Protein AF-A0A6H5GK93-F1 (afdb_monomer_lite)

Sequence (93 aa):
EWWTHLWLNEGYASFVENLCVAELFPEYNIWTQFVSDVFIKALELDCLKNSHPIEVPVGHPSEIEEIFDDISYNKGASVIRMLHRYIGDDVSC

Secondary structure (DSSP, 8-state):
--GGGHHHHHHHHHHHHHHHHHHH-GGG-HHHHHIIIIIIHHHHHHTSTT---SS----SGGGHHHHSSHIIIIIHHHHHHHHHHHH-TTT--

Radius of gyration: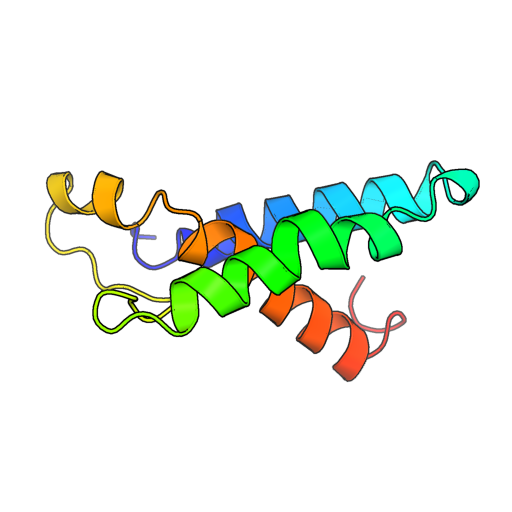 14.15 Å; chains: 1; bounding box: 38×26×37 Å

Organism: NCBI:txid355587

InterPro domains:
  IPR014782 Peptidase M1, membrane alanine aminopeptidase [PF01433] (1-90)
  IPR027268 Peptidase M4/M1, CTD superfamily [G3DSA:1.10.390.10] (1-92)
  IPR050344 Peptidase M1 family aminopeptidases [PTHR11533] (1-91)

Structure (mmCIF, N/CA/C/O backbone):
data_AF-A0A6H5GK93-F1
#
_entry.id   AF-A0A6H5GK93-F1
#
loop_
_atom_site.group_PDB
_atom_site.id
_atom_site.type_symbol
_atom_site.label_atom_id
_atom_site.label_alt_id
_atom_site.label_comp_id
_atom_site.label_asym_id
_atom_site.label_entity_id
_atom_site.label_seq_id
_atom_site.pdbx_PDB_ins_code
_atom_site.Cartn_x
_atom_site.Cartn_y
_atom_site.Cartn_z
_atom_site.occupancy
_atom_site.B_iso_or_equiv
_atom_site.auth_seq_id
_atom_site.auth_comp_id
_atom_site.auth_asym_id
_atom_site.auth_atom_id
_atom_site.pdbx_PDB_model_num
ATOM 1 N N . GLU A 1 1 ? -21.801 3.474 -3.149 1.00 55.53 1 GLU A N 1
ATOM 2 C CA . GLU A 1 1 ? -20.655 2.838 -2.470 1.00 55.53 1 GLU A CA 1
ATOM 3 C C . GLU A 1 1 ? -20.287 3.669 -1.257 1.00 55.53 1 GLU A C 1
ATOM 5 O O . GLU A 1 1 ? -20.600 4.855 -1.231 1.00 55.53 1 GLU A O 1
ATOM 10 N N . TRP A 1 2 ? -19.761 3.025 -0.224 1.00 67.56 2 TRP A N 1
ATOM 11 C CA . TRP A 1 2 ? -19.598 3.577 1.119 1.00 67.56 2 TRP A CA 1
ATOM 12 C C . TRP A 1 2 ? -18.125 3.474 1.540 1.00 67.56 2 TRP A C 1
ATOM 14 O O . TRP A 1 2 ? -17.383 2.684 0.958 1.00 67.56 2 TRP A O 1
ATOM 24 N N . TRP A 1 3 ? -17.699 4.255 2.536 1.00 75.06 3 TRP A N 1
ATOM 25 C CA . TRP A 1 3 ? -16.293 4.392 2.961 1.00 75.06 3 TRP A CA 1
ATOM 26 C C . TRP A 1 3 ? -15.601 3.082 3.363 1.00 75.06 3 TRP A C 1
ATOM 28 O O . TRP A 1 3 ? -14.381 3.016 3.400 1.00 75.06 3 TRP A O 1
ATOM 38 N N . THR A 1 4 ? -16.362 2.012 3.575 1.00 75.12 4 THR A N 1
ATOM 39 C CA . THR A 1 4 ? -15.849 0.656 3.816 1.00 75.12 4 THR A CA 1
ATOM 40 C C . THR A 1 4 ? -14.895 0.149 2.727 1.00 75.12 4 THR A C 1
ATOM 42 O O . THR A 1 4 ? -13.995 -0.627 3.029 1.00 75.12 4 THR A O 1
ATOM 45 N N . HIS A 1 5 ? -15.032 0.605 1.476 1.00 80.81 5 HIS A N 1
ATOM 46 C CA . HIS A 1 5 ? -14.129 0.218 0.381 1.00 80.81 5 HIS A CA 1
ATOM 47 C C . HIS A 1 5 ? -12.992 1.222 0.131 1.00 80.81 5 HIS A C 1
ATOM 49 O O . HIS A 1 5 ? -12.350 1.158 -0.914 1.00 80.81 5 HIS A O 1
ATOM 55 N N . LEU A 1 6 ? -12.719 2.143 1.064 1.00 82.31 6 LEU A N 1
ATOM 56 C CA . LEU A 1 6 ? -11.649 3.139 0.917 1.00 82.31 6 LEU A CA 1
ATOM 57 C C . LEU A 1 6 ? -10.295 2.487 0.611 1.00 82.31 6 LEU A C 1
ATOM 59 O O . LEU A 1 6 ? -9.602 2.927 -0.300 1.00 82.31 6 LEU A O 1
ATOM 63 N N . TRP A 1 7 ? -9.962 1.397 1.305 1.00 82.75 7 TRP A N 1
ATOM 64 C CA . TRP A 1 7 ? -8.714 0.659 1.096 1.00 82.75 7 TRP A CA 1
ATOM 65 C C . TRP A 1 7 ? -8.543 0.164 -0.346 1.00 82.75 7 TRP A C 1
ATOM 67 O O . TRP A 1 7 ? -7.419 0.052 -0.827 1.00 82.75 7 TRP A O 1
ATOM 77 N N . LEU A 1 8 ? -9.646 -0.139 -1.041 1.00 85.69 8 LEU A N 1
ATOM 78 C CA . LEU A 1 8 ? -9.594 -0.594 -2.423 1.00 85.69 8 LEU A CA 1
ATOM 79 C C . LEU A 1 8 ? -9.227 0.561 -3.347 1.00 85.69 8 LEU A C 1
ATOM 81 O O . LEU A 1 8 ? -8.503 0.343 -4.303 1.00 85.69 8 LEU A O 1
ATOM 85 N N . ASN A 1 9 ? -9.675 1.781 -3.058 1.00 86.75 9 ASN A N 1
ATOM 86 C CA . ASN A 1 9 ? -9.276 2.953 -3.831 1.00 86.75 9 ASN A CA 1
ATOM 87 C C . ASN A 1 9 ? -7.830 3.345 -3.513 1.00 86.75 9 ASN A C 1
ATOM 89 O O . ASN A 1 9 ? -6.996 3.415 -4.412 1.00 86.75 9 ASN A O 1
ATOM 93 N N . GLU A 1 10 ? -7.526 3.550 -2.233 1.00 89.00 10 GLU A N 1
ATOM 94 C CA . GLU A 1 10 ? -6.239 4.086 -1.786 1.00 89.00 10 GLU A CA 1
ATOM 95 C C . GLU A 1 10 ? -5.116 3.050 -1.904 1.00 89.00 10 GLU A C 1
ATOM 97 O O . GLU A 1 10 ? -4.075 3.320 -2.495 1.00 89.00 10 GLU A O 1
ATOM 102 N N . GLY A 1 11 ? -5.346 1.818 -1.447 1.00 90.44 11 GLY A N 1
ATOM 103 C CA . GLY A 1 11 ? -4.382 0.727 -1.581 1.00 90.44 11 GLY A CA 1
ATOM 104 C C . GLY A 1 11 ? -4.116 0.352 -3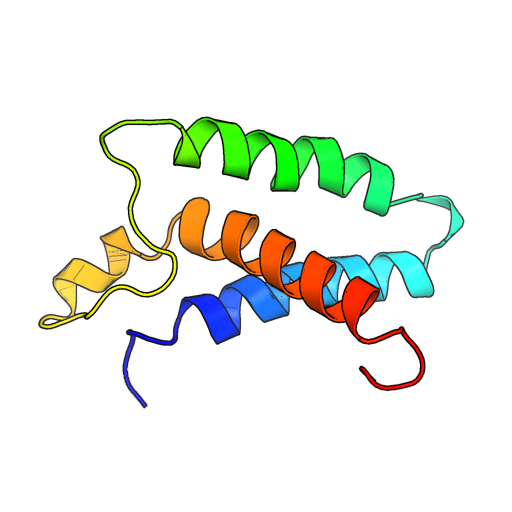.041 1.00 90.44 11 GLY A C 1
ATOM 105 O O . GLY A 1 11 ? -2.978 0.035 -3.392 1.00 90.44 11 GLY A O 1
ATOM 106 N N . TYR A 1 12 ? -5.127 0.418 -3.917 1.00 91.75 12 TYR A N 1
ATOM 107 C CA . TYR A 1 12 ? -4.919 0.202 -5.352 1.00 91.75 12 TYR A CA 1
ATOM 108 C C . TYR A 1 12 ? -4.154 1.358 -5.990 1.00 91.75 12 TYR A C 1
ATOM 110 O O . TYR A 1 12 ? -3.217 1.102 -6.742 1.00 91.75 12 TYR A O 1
ATOM 118 N N . ALA A 1 13 ? -4.484 2.610 -5.662 1.00 92.75 13 ALA A N 1
ATOM 119 C CA . ALA A 1 13 ? -3.737 3.771 -6.137 1.00 92.75 13 ALA A CA 1
ATOM 120 C C . ALA A 1 13 ? -2.256 3.693 -5.724 1.00 92.75 13 ALA A C 1
ATOM 122 O O . ALA A 1 13 ? -1.381 3.806 -6.583 1.00 92.75 13 ALA A O 1
ATOM 123 N N . SER A 1 14 ? -1.975 3.380 -4.453 1.00 93.25 14 SER A N 1
ATOM 124 C CA . SER A 1 14 ? -0.613 3.177 -3.939 1.00 93.25 14 SER A CA 1
ATOM 125 C C . SER A 1 14 ? 0.115 1.989 -4.577 1.00 93.25 14 SER A C 1
ATOM 127 O O . SER A 1 14 ? 1.338 1.992 -4.706 1.00 93.25 14 SER A O 1
ATOM 129 N N . PHE A 1 15 ? -0.596 0.949 -5.013 1.00 95.00 15 PHE A N 1
ATOM 130 C CA . PHE A 1 15 ? 0.020 -0.120 -5.799 1.00 95.00 15 PHE A CA 1
ATOM 131 C C . PHE A 1 15 ? 0.342 0.340 -7.231 1.00 95.00 15 PHE A C 1
ATOM 133 O O . PHE A 1 15 ? 1.469 0.163 -7.698 1.00 95.00 15 PHE A O 1
ATOM 140 N N . VAL A 1 16 ? -0.630 0.944 -7.919 1.00 94.94 16 VAL A N 1
ATOM 141 C CA . VAL A 1 16 ? -0.511 1.339 -9.328 1.00 94.94 16 VAL A CA 1
ATOM 142 C C . VAL A 1 16 ? 0.524 2.441 -9.524 1.00 94.94 16 VAL A C 1
ATOM 144 O O . VAL A 1 16 ? 1.244 2.402 -10.516 1.00 94.94 16 VAL A O 1
ATOM 147 N N . GLU A 1 17 ? 0.670 3.390 -8.596 1.00 94.69 17 GLU A N 1
ATOM 148 C CA . GLU A 1 17 ? 1.728 4.406 -8.696 1.00 94.69 17 GLU A CA 1
ATOM 149 C C . GLU A 1 17 ? 3.125 3.759 -8.746 1.00 94.69 17 GLU A C 1
ATOM 151 O O . GLU A 1 17 ? 3.945 4.117 -9.592 1.00 94.69 17 GLU A O 1
ATOM 156 N N . ASN A 1 18 ? 3.369 2.740 -7.913 1.00 95.81 18 ASN A N 1
ATOM 157 C CA . ASN A 1 18 ? 4.639 2.021 -7.859 1.00 95.81 18 ASN A CA 1
ATOM 158 C C . ASN A 1 18 ? 4.830 1.135 -9.094 1.00 95.81 18 ASN A C 1
ATOM 160 O O . ASN A 1 18 ? 5.935 1.066 -9.630 1.00 95.81 18 ASN A O 1
ATOM 164 N N . LEU A 1 19 ? 3.757 0.501 -9.579 1.00 95.38 19 LEU A N 1
ATOM 165 C CA . LEU A 1 19 ? 3.777 -0.264 -10.826 1.00 95.38 19 LEU A CA 1
ATOM 166 C C . LEU A 1 19 ? 4.126 0.633 -12.022 1.00 95.38 19 LEU A C 1
ATOM 168 O O . LEU A 1 19 ? 5.040 0.318 -12.777 1.00 95.38 19 LEU A O 1
ATOM 172 N N . CYS A 1 20 ? 3.472 1.788 -12.153 1.00 95.50 20 CYS A N 1
ATOM 173 C CA . CYS A 1 20 ? 3.759 2.761 -13.204 1.00 95.50 20 CYS A CA 1
ATOM 174 C C . CYS A 1 20 ? 5.215 3.236 -13.161 1.00 95.50 20 CYS A C 1
ATOM 176 O O . CYS A 1 20 ? 5.860 3.318 -14.203 1.00 95.50 20 CYS A O 1
ATOM 178 N N . VAL A 1 21 ? 5.758 3.532 -11.975 1.00 96.38 21 VAL A N 1
ATOM 179 C CA . VAL A 1 21 ? 7.171 3.920 -11.837 1.00 96.38 21 VAL A CA 1
ATOM 180 C C . VAL A 1 21 ? 8.102 2.769 -12.218 1.00 96.38 21 VAL A C 1
ATOM 182 O O . VAL A 1 21 ? 9.102 3.012 -12.888 1.00 96.38 21 VAL A O 1
ATOM 185 N N . ALA A 1 22 ? 7.778 1.528 -11.844 1.00 95.12 22 ALA A N 1
ATOM 186 C CA . ALA A 1 22 ? 8.577 0.360 -12.204 1.00 95.12 22 ALA A CA 1
ATOM 187 C C . ALA A 1 22 ? 8.655 0.147 -13.726 1.00 95.12 22 ALA A C 1
ATOM 189 O O . ALA A 1 22 ? 9.717 -0.212 -14.230 1.00 95.12 22 ALA A O 1
ATOM 190 N N . GLU A 1 23 ? 7.554 0.397 -14.441 1.00 94.38 23 GLU A N 1
ATOM 191 C CA . GLU A 1 23 ? 7.477 0.272 -15.902 1.00 94.38 23 GLU A CA 1
ATOM 192 C C . GLU A 1 23 ? 8.133 1.453 -16.633 1.00 94.38 23 GLU A C 1
ATOM 194 O O . GLU A 1 23 ? 8.844 1.268 -17.621 1.00 94.38 23 GLU A O 1
ATOM 199 N N . LEU A 1 24 ? 7.909 2.682 -16.157 1.00 97.25 24 LEU A N 1
ATOM 200 C CA . LEU A 1 24 ? 8.403 3.897 -16.814 1.00 97.25 24 LEU A CA 1
ATOM 201 C C . LEU A 1 24 ? 9.878 4.189 -16.513 1.00 97.25 24 LEU A C 1
ATOM 203 O O . LEU A 1 24 ? 10.557 4.770 -17.359 1.00 97.25 24 LEU A O 1
ATOM 207 N N . PHE A 1 25 ? 10.365 3.795 -15.332 1.00 96.62 25 PHE A N 1
ATOM 208 C CA . PHE A 1 25 ? 11.733 4.043 -14.862 1.00 96.62 25 PHE A CA 1
ATOM 209 C C . PHE A 1 25 ? 12.351 2.782 -14.220 1.00 96.62 25 PHE A C 1
ATOM 211 O O . PHE A 1 25 ? 12.616 2.762 -13.009 1.00 96.62 25 PHE A O 1
ATOM 218 N N . PRO A 1 26 ? 12.604 1.708 -14.998 1.00 94.56 26 PRO A N 1
ATOM 219 C CA . PRO A 1 26 ? 13.118 0.441 -14.466 1.00 94.56 26 PRO A CA 1
ATOM 220 C C . PRO A 1 26 ? 14.438 0.577 -13.692 1.00 94.56 26 PRO A C 1
ATOM 222 O O . PRO A 1 26 ? 14.714 -0.192 -12.769 1.00 94.56 26 PRO A O 1
ATOM 225 N N . GLU A 1 27 ? 15.257 1.574 -14.033 1.00 96.19 27 GLU A N 1
ATOM 226 C CA . GLU A 1 27 ? 16.533 1.873 -13.387 1.00 96.19 27 GLU A CA 1
ATOM 227 C C . GLU A 1 27 ? 16.404 2.288 -11.914 1.00 96.19 27 GLU A C 1
ATOM 229 O O . GLU A 1 27 ? 17.375 2.169 -11.165 1.00 96.19 27 GLU A O 1
ATOM 234 N N . TYR A 1 28 ? 15.226 2.747 -11.475 1.00 95.19 28 TYR A N 1
ATOM 235 C CA . TYR A 1 28 ? 15.000 3.139 -10.080 1.00 95.19 28 TYR A CA 1
ATOM 236 C C . TYR A 1 28 ? 14.857 1.935 -9.156 1.00 95.19 28 TYR A C 1
ATOM 238 O O . TYR A 1 28 ? 15.055 2.072 -7.951 1.00 95.19 28 TYR A O 1
ATOM 246 N N . ASN A 1 29 ? 14.538 0.755 -9.703 1.00 93.25 29 ASN A N 1
ATOM 247 C CA . ASN A 1 29 ? 14.312 -0.459 -8.923 1.00 93.25 29 ASN A CA 1
ATOM 248 C C . ASN A 1 29 ? 13.348 -0.204 -7.741 1.00 93.25 29 ASN A C 1
ATOM 250 O O . ASN A 1 29 ? 13.604 -0.593 -6.596 1.00 93.25 29 ASN A O 1
ATOM 254 N N . ILE A 1 30 ? 12.234 0.481 -8.036 1.00 96.75 30 ILE A N 1
ATOM 255 C CA . ILE A 1 30 ? 11.286 1.011 -7.043 1.00 96.75 30 ILE A CA 1
ATOM 256 C C . ILE A 1 30 ? 10.731 -0.075 -6.117 1.00 96.75 30 ILE A C 1
ATOM 258 O O . ILE A 1 30 ? 10.458 0.180 -4.951 1.00 96.75 30 ILE A O 1
ATOM 262 N N . TRP A 1 31 ? 10.658 -1.328 -6.576 1.00 95.81 31 TRP A N 1
ATOM 263 C CA . TRP A 1 31 ? 10.229 -2.452 -5.744 1.00 95.81 31 TRP A CA 1
ATOM 264 C C . TRP A 1 31 ? 11.161 -2.743 -4.566 1.00 95.81 31 TRP A C 1
ATOM 266 O O . TRP A 1 31 ? 10.707 -3.289 -3.564 1.00 95.81 31 TRP A O 1
ATOM 276 N N . THR A 1 32 ? 12.441 -2.375 -4.652 1.00 96.00 32 THR A N 1
ATOM 277 C CA . THR A 1 32 ? 13.357 -2.459 -3.505 1.00 96.00 32 THR A CA 1
ATOM 278 C C . THR A 1 32 ? 12.998 -1.410 -2.456 1.00 96.00 32 THR A C 1
ATOM 280 O O . THR A 1 32 ? 12.957 -1.728 -1.270 1.00 96.00 32 THR A O 1
ATOM 283 N N . GLN A 1 33 ? 12.662 -0.195 -2.890 1.00 95.19 33 GLN A N 1
ATOM 284 C CA . GLN A 1 33 ? 12.191 0.871 -2.008 1.00 95.19 33 GLN A CA 1
ATOM 285 C C . GLN A 1 33 ? 10.801 0.566 -1.427 1.00 95.19 33 GLN A C 1
ATOM 287 O O . GLN A 1 33 ? 10.559 0.782 -0.246 1.00 95.19 33 GLN A O 1
ATOM 292 N N . PHE A 1 34 ? 9.908 -0.040 -2.212 1.00 96.75 34 PHE A N 1
ATOM 293 C CA . PHE A 1 34 ? 8.598 -0.492 -1.741 1.00 96.75 34 PHE A CA 1
ATOM 294 C C . PHE A 1 34 ? 8.716 -1.421 -0.523 1.00 96.75 34 PHE A C 1
ATOM 296 O O . PHE A 1 34 ? 7.896 -1.364 0.394 1.00 96.75 34 PHE A O 1
ATOM 303 N N . VAL A 1 35 ? 9.742 -2.282 -0.484 1.00 96.75 35 VAL A N 1
ATOM 304 C CA . VAL A 1 35 ? 9.959 -3.176 0.660 1.00 96.75 35 VAL A CA 1
ATOM 305 C C . VAL A 1 35 ? 10.226 -2.385 1.941 1.00 96.75 35 VAL A C 1
ATOM 307 O O . VAL A 1 35 ? 9.628 -2.705 2.966 1.00 96.75 35 VAL A O 1
ATOM 310 N N . SER A 1 36 ? 11.090 -1.368 1.903 1.00 94.19 36 SER A N 1
ATOM 311 C CA . SER A 1 36 ? 11.403 -0.565 3.089 1.00 94.19 36 SER A CA 1
ATOM 312 C C . SER A 1 36 ? 10.267 0.372 3.477 1.00 94.19 36 SER A C 1
ATOM 314 O O . SER A 1 36 ? 9.883 0.414 4.643 1.00 94.19 36 SER A O 1
ATOM 316 N N . ASP A 1 37 ? 9.716 1.089 2.503 1.00 93.81 37 ASP A N 1
ATOM 317 C CA . ASP A 1 37 ? 8.895 2.270 2.772 1.00 93.81 37 ASP A CA 1
ATOM 318 C C . ASP A 1 37 ? 7.419 1.909 2.972 1.00 93.81 37 ASP A C 1
ATOM 320 O O . ASP A 1 37 ? 6.712 2.575 3.727 1.00 93.81 37 ASP A O 1
ATOM 324 N N . VAL A 1 38 ? 6.966 0.824 2.333 1.00 96.00 38 VAL A N 1
ATOM 325 C CA . VAL A 1 38 ? 5.565 0.387 2.345 1.00 96.00 38 VAL A CA 1
ATOM 326 C C . VAL A 1 38 ? 5.420 -0.919 3.120 1.00 96.00 38 VAL A C 1
ATOM 328 O O . VAL A 1 38 ? 4.706 -0.982 4.119 1.00 96.00 38 VAL A O 1
ATOM 331 N N . PHE A 1 39 ? 6.117 -1.977 2.698 1.00 96.94 39 PHE A N 1
ATOM 332 C CA . PHE A 1 39 ? 5.878 -3.322 3.230 1.00 96.94 39 PHE A CA 1
ATOM 333 C C . PHE A 1 39 ? 6.318 -3.485 4.690 1.00 96.94 39 PHE A C 1
ATOM 335 O O . PHE A 1 39 ? 5.538 -3.967 5.511 1.00 96.94 39 PHE A O 1
ATOM 342 N N . ILE A 1 40 ? 7.546 -3.083 5.039 1.00 97.31 40 ILE A N 1
ATOM 343 C CA . ILE A 1 40 ? 8.036 -3.180 6.423 1.00 97.31 40 ILE A CA 1
ATOM 344 C C . ILE A 1 40 ? 7.190 -2.304 7.349 1.00 97.31 40 ILE A C 1
ATOM 346 O O . ILE A 1 40 ? 6.736 -2.789 8.382 1.00 97.31 40 ILE A O 1
ATOM 350 N N . LYS A 1 41 ? 6.890 -1.065 6.942 1.00 95.44 41 LYS A N 1
ATOM 351 C CA . LYS A 1 41 ? 6.031 -0.152 7.705 1.00 95.44 41 LYS A CA 1
ATOM 352 C C . LYS A 1 41 ? 4.639 -0.743 7.961 1.00 95.44 41 LYS A C 1
ATOM 354 O O . LYS A 1 41 ? 4.135 -0.671 9.080 1.00 95.44 41 LYS A O 1
ATOM 359 N N . ALA A 1 42 ? 4.037 -1.381 6.954 1.00 96.06 42 ALA A N 1
ATOM 360 C CA . ALA A 1 42 ? 2.765 -2.081 7.114 1.00 96.06 42 ALA A CA 1
ATOM 361 C C . ALA A 1 42 ? 2.860 -3.206 8.156 1.00 96.06 42 ALA A C 1
ATOM 363 O O . ALA A 1 42 ? 1.990 -3.308 9.013 1.00 96.06 42 ALA A O 1
ATOM 364 N N . LEU A 1 43 ? 3.917 -4.027 8.120 1.00 97.38 43 LEU A N 1
ATOM 365 C CA . LEU A 1 43 ? 4.121 -5.102 9.099 1.00 97.38 43 LEU A CA 1
ATOM 366 C C . LEU A 1 43 ? 4.348 -4.572 10.521 1.00 97.38 43 LEU A C 1
ATOM 368 O O . LEU A 1 43 ? 3.835 -5.152 11.478 1.00 97.38 43 LEU A O 1
ATOM 372 N N . GLU A 1 44 ? 5.108 -3.486 10.665 1.00 97.12 44 GLU A N 1
ATOM 373 C CA . GLU A 1 44 ? 5.371 -2.849 11.958 1.00 97.12 44 GLU A CA 1
ATOM 374 C C . GLU A 1 44 ? 4.088 -2.330 12.603 1.00 97.12 44 GLU A C 1
ATOM 376 O O . GLU A 1 44 ? 3.877 -2.544 13.795 1.00 97.12 44 GLU A O 1
ATOM 381 N N . LEU A 1 45 ? 3.208 -1.698 11.828 1.00 94.88 45 LEU A N 1
ATOM 382 C CA . LEU A 1 45 ? 1.923 -1.220 12.334 1.00 94.88 45 LEU A CA 1
ATOM 383 C C . LEU A 1 45 ? 0.956 -2.376 12.589 1.00 94.88 45 LEU A C 1
ATOM 385 O O . LEU A 1 45 ? 0.293 -2.407 13.624 1.00 94.88 45 LEU A O 1
ATOM 389 N N . ASP A 1 46 ? 0.923 -3.366 11.696 1.00 96.31 46 ASP A N 1
ATOM 390 C CA . ASP A 1 46 ? -0.015 -4.482 11.795 1.00 96.31 46 ASP A CA 1
ATOM 391 C C . ASP A 1 46 ? 0.300 -5.437 12.954 1.00 96.31 46 ASP A C 1
ATOM 393 O O . ASP A 1 46 ? -0.580 -6.147 13.438 1.00 96.31 46 ASP A O 1
ATOM 397 N N . CYS A 1 47 ? 1.545 -5.448 13.442 1.00 96.62 47 CYS A N 1
ATOM 398 C CA . CYS A 1 47 ? 1.916 -6.232 14.619 1.00 96.62 47 CYS A CA 1
ATOM 399 C C . CYS A 1 47 ? 1.445 -5.611 15.948 1.00 96.62 47 CYS A C 1
ATOM 401 O O . CYS A 1 47 ? 1.506 -6.270 16.994 1.00 96.62 47 CYS A O 1
ATOM 403 N N . LEU A 1 48 ? 0.977 -4.357 15.937 1.00 95.88 48 LEU A N 1
ATOM 404 C CA . LEU A 1 48 ? 0.520 -3.667 17.137 1.00 95.88 48 LEU A CA 1
ATOM 405 C C . LEU A 1 48 ? -0.882 -4.128 17.547 1.00 95.88 48 LEU A C 1
ATOM 407 O O . LEU A 1 48 ? -1.760 -4.389 16.729 1.00 95.88 48 LEU A O 1
ATOM 411 N N . LYS A 1 49 ? -1.133 -4.160 18.861 1.00 93.62 49 LYS A N 1
ATOM 412 C CA . LYS A 1 49 ? -2.442 -4.563 19.411 1.00 93.62 49 LYS A CA 1
ATOM 413 C C . LYS A 1 49 ? -3.588 -3.622 19.031 1.00 93.62 49 LYS A C 1
ATOM 415 O O . LYS A 1 49 ? -4.740 -4.023 19.137 1.00 93.62 49 LYS A O 1
ATOM 420 N N . ASN A 1 50 ? -3.272 -2.382 18.675 1.00 90.12 50 ASN A N 1
ATOM 421 C CA . ASN A 1 50 ? -4.221 -1.358 18.251 1.00 90.12 50 ASN A CA 1
ATOM 422 C C . ASN A 1 50 ? -4.302 -1.215 16.719 1.00 90.12 50 ASN A C 1
ATOM 424 O O . ASN A 1 50 ? -4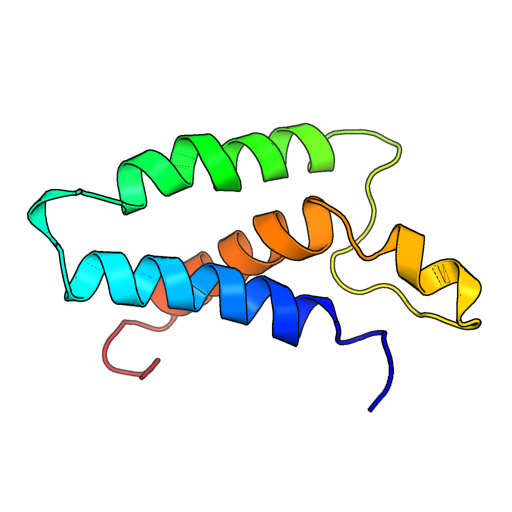.824 -0.207 16.257 1.00 90.12 50 ASN A O 1
ATOM 428 N N . SER A 1 51 ? -3.785 -2.182 15.950 1.00 93.44 51 SER A N 1
ATOM 429 C CA . SER A 1 51 ? -4.055 -2.284 14.508 1.00 93.44 51 SER A CA 1
ATOM 430 C C . SER A 1 51 ? -5.534 -2.617 14.243 1.00 93.44 51 SER A C 1
ATOM 432 O O . SER A 1 51 ? -6.290 -2.957 15.160 1.00 93.44 51 SER A O 1
ATOM 434 N N . HIS A 1 52 ? -5.939 -2.568 12.975 1.00 92.25 52 HIS A N 1
ATOM 435 C CA . HIS A 1 52 ? -7.268 -2.944 12.512 1.00 92.25 52 HIS A CA 1
ATOM 436 C C . HIS A 1 52 ? -7.227 -3.781 11.213 1.00 92.25 52 HIS A C 1
ATOM 438 O O . HIS A 1 52 ? -6.221 -3.819 10.497 1.00 92.25 52 HIS A O 1
ATOM 444 N N . PRO A 1 53 ? -8.317 -4.502 10.883 1.00 91.81 53 PRO A N 1
ATOM 445 C CA . PRO A 1 53 ? -8.473 -5.136 9.574 1.00 91.81 53 PRO A CA 1
ATOM 446 C C . PRO A 1 53 ? -8.479 -4.098 8.445 1.00 91.81 53 PRO A C 1
ATOM 448 O O . PRO A 1 53 ? -8.955 -2.988 8.639 1.00 91.81 53 PRO A O 1
ATOM 451 N N . ILE A 1 54 ? -8.021 -4.476 7.248 1.00 89.44 54 ILE A N 1
ATOM 452 C CA . ILE A 1 54 ? -7.995 -3.583 6.071 1.00 89.44 54 ILE A CA 1
ATOM 453 C C . ILE A 1 54 ? -9.402 -3.060 5.723 1.00 89.44 54 ILE A C 1
ATOM 455 O O . ILE A 1 54 ? -9.565 -1.904 5.350 1.00 89.44 54 ILE A O 1
ATOM 459 N N . GLU A 1 55 ? -10.425 -3.906 5.853 1.00 88.50 55 GLU A N 1
ATOM 460 C CA . GLU A 1 55 ? -11.817 -3.502 5.673 1.00 88.50 55 GLU A CA 1
ATOM 461 C C . GLU A 1 55 ? -12.445 -3.168 7.029 1.00 88.50 55 GLU A C 1
ATOM 463 O O . GLU A 1 55 ? -12.566 -4.033 7.900 1.00 88.50 55 GLU A O 1
ATOM 468 N N . VAL A 1 56 ? -12.865 -1.913 7.189 1.00 86.25 56 VAL A N 1
ATOM 469 C CA . VAL A 1 56 ? -13.506 -1.411 8.408 1.00 86.25 56 VAL A CA 1
ATOM 470 C C . VAL A 1 56 ? -14.926 -0.933 8.074 1.00 86.25 56 VAL A C 1
ATOM 472 O O . VAL A 1 56 ? -15.110 -0.085 7.193 1.00 86.25 56 VAL A O 1
ATOM 475 N N . PRO A 1 57 ? -15.967 -1.460 8.744 1.00 84.75 57 PRO A N 1
ATOM 476 C CA . PRO A 1 57 ? -17.319 -0.933 8.613 1.00 84.75 57 PRO A CA 1
ATOM 477 C C . PRO A 1 57 ? -17.382 0.487 9.180 1.00 84.75 57 PRO A C 1
ATOM 479 O O . PRO A 1 57 ? -17.153 0.684 10.368 1.00 84.75 57 PRO A O 1
ATOM 482 N N . VAL A 1 58 ? -17.725 1.463 8.342 1.00 81.94 58 VAL A N 1
ATOM 483 C CA . VAL A 1 58 ? -17.928 2.852 8.773 1.00 81.94 58 VAL A CA 1
ATOM 484 C C . VAL A 1 58 ? -19.418 3.036 9.043 1.00 81.94 58 VAL A C 1
ATOM 486 O O . VAL A 1 58 ? -20.241 2.757 8.181 1.00 81.94 58 VAL A O 1
ATOM 489 N N . GLY A 1 59 ? -19.811 3.454 10.236 1.00 81.25 59 GLY A N 1
ATOM 490 C CA . GLY A 1 59 ? -21.196 3.794 10.566 1.00 81.25 59 GLY A CA 1
ATOM 491 C C . GLY A 1 59 ? -21.454 5.295 10.478 1.00 81.25 59 GLY A C 1
ATOM 492 O O . GLY A 1 59 ? -22.557 5.717 10.123 1.00 81.25 59 GLY A O 1
ATOM 493 N N . HIS A 1 60 ? -20.432 6.103 10.770 1.00 81.06 60 HIS A N 1
ATOM 494 C CA . HIS A 1 60 ? -20.540 7.555 10.845 1.00 81.06 60 HIS A CA 1
ATOM 495 C C . HIS A 1 60 ? -19.342 8.254 10.174 1.00 81.06 60 HIS A C 1
ATOM 497 O O . HIS A 1 60 ? -18.214 7.791 10.313 1.00 81.06 60 HIS A O 1
ATOM 503 N N . PRO A 1 61 ? -19.525 9.407 9.496 1.00 78.25 61 PRO A N 1
ATOM 504 C CA . PRO A 1 61 ? -18.435 10.099 8.798 1.00 78.25 61 PRO A CA 1
ATOM 505 C C . PRO A 1 61 ? -17.228 10.498 9.660 1.00 78.25 61 PRO A C 1
ATOM 507 O O . PRO A 1 61 ? -16.149 10.716 9.130 1.00 78.25 61 PRO A O 1
ATOM 510 N N .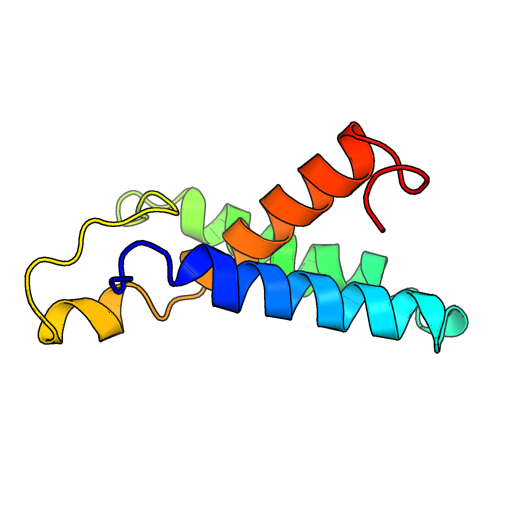 SER A 1 62 ? -17.385 10.602 10.979 1.00 80.62 62 SER A N 1
ATOM 511 C CA . SER A 1 62 ? -16.270 10.898 11.890 1.00 80.62 62 SER A CA 1
ATOM 512 C C . SER A 1 62 ? -15.259 9.755 12.011 1.00 80.62 62 SER A C 1
ATOM 514 O O . SER A 1 62 ? -14.130 10.000 12.404 1.00 80.62 62 SER A O 1
ATOM 516 N N . GLU A 1 63 ? -15.652 8.525 11.678 1.00 77.94 63 GLU A N 1
ATOM 517 C CA . GLU A 1 63 ? -14.786 7.335 11.719 1.00 77.94 63 GLU A CA 1
ATOM 518 C C . GLU A 1 63 ? -13.906 7.233 10.461 1.00 77.94 63 GLU A C 1
ATOM 520 O O . GLU A 1 63 ? -13.027 6.384 10.372 1.00 77.94 63 GLU A O 1
ATOM 525 N N . ILE A 1 64 ? -14.130 8.108 9.475 1.00 78.81 64 ILE A N 1
ATOM 526 C CA . ILE A 1 64 ? -13.367 8.134 8.226 1.00 78.81 64 ILE A CA 1
ATOM 527 C C . ILE A 1 64 ? -11.894 8.468 8.498 1.00 78.81 64 ILE A C 1
ATOM 529 O O . ILE A 1 64 ? -11.014 7.852 7.910 1.00 78.81 64 ILE A O 1
ATOM 533 N N . GLU A 1 65 ? -11.606 9.405 9.406 1.00 77.94 65 GLU A N 1
ATOM 534 C CA . GLU A 1 65 ? -10.222 9.778 9.739 1.00 77.94 65 GLU A CA 1
ATOM 535 C C . GLU A 1 65 ? -9.426 8.607 10.334 1.00 77.94 65 GLU A C 1
ATOM 537 O O . GLU A 1 65 ? -8.215 8.540 10.146 1.00 77.94 65 GLU A O 1
ATOM 542 N N . GLU A 1 66 ? -10.096 7.657 10.993 1.00 76.12 66 GLU A N 1
ATOM 543 C CA . GLU A 1 66 ? -9.450 6.484 11.592 1.00 76.12 66 GLU A CA 1
ATOM 544 C C . GLU A 1 66 ? -9.001 5.455 10.546 1.00 76.12 66 GLU A C 1
ATOM 546 O O . GLU A 1 66 ? -8.094 4.677 10.817 1.00 76.12 66 GLU A O 1
ATOM 551 N N . ILE A 1 67 ? -9.607 5.466 9.353 1.00 81.81 67 ILE A N 1
ATOM 552 C CA . ILE A 1 67 ? -9.263 4.566 8.240 1.00 81.81 67 ILE A CA 1
ATOM 553 C C . ILE A 1 67 ? -8.397 5.248 7.169 1.00 81.81 67 ILE A C 1
ATOM 555 O O . ILE A 1 67 ? -7.946 4.599 6.229 1.00 81.81 67 ILE A O 1
ATOM 559 N N . PHE A 1 68 ? -8.143 6.555 7.289 1.00 82.44 68 PHE A N 1
ATOM 560 C CA . PHE A 1 68 ? -7.152 7.273 6.478 1.00 82.44 68 PHE A CA 1
ATOM 561 C C . PHE A 1 68 ? -5.758 7.109 7.085 1.00 82.44 68 PHE A C 1
ATOM 563 O O . PHE A 1 68 ? -5.139 8.058 7.569 1.00 82.44 68 PHE A O 1
ATOM 570 N N . ASP A 1 69 ? -5.278 5.872 7.089 1.00 86.75 69 ASP A N 1
ATOM 571 C CA . ASP A 1 69 ? -4.112 5.487 7.864 1.00 86.75 69 ASP A CA 1
ATOM 572 C C . ASP A 1 69 ? -3.132 4.606 7.079 1.00 86.75 69 ASP A C 1
ATOM 574 O O . ASP A 1 69 ? -3.419 4.053 6.018 1.00 86.75 69 ASP A O 1
ATOM 578 N N . ASP A 1 70 ? -1.932 4.444 7.625 1.00 90.38 70 ASP A N 1
ATOM 579 C CA . ASP A 1 70 ? -0.883 3.662 6.981 1.00 90.38 70 ASP A CA 1
ATOM 580 C C . ASP A 1 70 ? -1.245 2.171 6.807 1.00 90.38 70 ASP A C 1
ATOM 582 O O . ASP A 1 70 ? -0.658 1.521 5.939 1.00 90.38 70 ASP A O 1
ATOM 586 N N . ILE A 1 71 ? -2.192 1.605 7.570 1.00 91.38 71 ILE A N 1
ATOM 587 C CA . ILE A 1 71 ? -2.683 0.241 7.33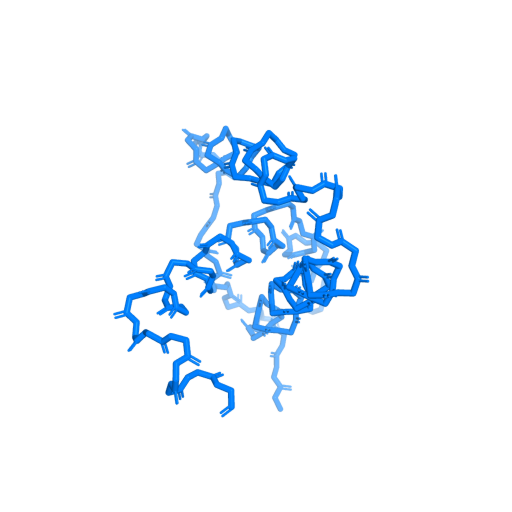1 1.00 91.38 71 ILE A CA 1
ATOM 588 C C . ILE A 1 71 ? -3.479 0.194 6.026 1.00 91.38 71 ILE A C 1
ATOM 590 O O . ILE A 1 71 ? -3.176 -0.622 5.152 1.00 91.38 71 ILE A O 1
ATOM 594 N N . SER A 1 72 ? -4.456 1.081 5.850 1.00 90.12 72 SER A N 1
ATOM 595 C CA . SER A 1 72 ? -5.342 1.081 4.679 1.00 90.12 72 SER A CA 1
ATOM 596 C C . SER A 1 72 ? -4.579 1.298 3.368 1.00 90.12 72 SER A C 1
ATOM 598 O O . SER A 1 72 ? -4.869 0.640 2.367 1.00 90.12 72 SER A O 1
ATOM 600 N N . TYR A 1 73 ? -3.538 2.134 3.400 1.00 92.06 73 TYR A N 1
ATOM 601 C CA . TYR A 1 73 ? -2.656 2.387 2.260 1.00 92.06 73 TYR A CA 1
ATOM 602 C C . TYR A 1 73 ? -1.606 1.281 2.091 1.00 92.06 73 TYR A C 1
ATOM 604 O O . TYR A 1 73 ? -1.605 0.554 1.094 1.00 92.06 73 TYR A O 1
ATOM 612 N N . ASN A 1 74 ? -0.714 1.102 3.072 1.00 96.00 74 ASN A N 1
ATOM 613 C CA . ASN A 1 74 ? 0.489 0.289 2.881 1.00 96.00 74 ASN A CA 1
ATOM 614 C C . ASN A 1 74 ? 0.192 -1.212 2.927 1.00 96.00 74 ASN A C 1
ATOM 616 O O . ASN A 1 74 ? 0.724 -1.983 2.117 1.00 96.00 74 ASN A O 1
ATOM 620 N N . LYS A 1 75 ? -0.677 -1.653 3.848 1.00 96.00 75 LYS A N 1
ATOM 621 C CA . LYS A 1 75 ? -1.103 -3.059 3.913 1.00 96.00 75 LYS A CA 1
ATOM 622 C C . LYS A 1 75 ? -2.007 -3.389 2.726 1.00 96.00 75 LYS A C 1
ATOM 624 O O . LYS A 1 75 ? -1.820 -4.440 2.114 1.00 96.00 75 LYS A O 1
ATOM 629 N N . GLY A 1 76 ? -2.910 -2.474 2.356 1.00 94.75 76 GLY A N 1
ATOM 630 C CA . GLY A 1 76 ? -3.744 -2.580 1.154 1.00 94.75 76 GLY A CA 1
ATOM 631 C C . GLY A 1 76 ? -2.911 -2.798 -0.113 1.00 94.75 76 GLY A C 1
ATOM 632 O O . GLY A 1 76 ? -3.052 -3.828 -0.777 1.00 94.75 76 GLY A O 1
ATOM 633 N N . ALA A 1 77 ? -1.962 -1.900 -0.391 1.00 96.19 77 ALA A N 1
ATOM 634 C CA . ALA A 1 77 ? -1.057 -2.004 -1.537 1.00 96.19 77 ALA A CA 1
ATOM 635 C C . ALA A 1 77 ? -0.210 -3.287 -1.511 1.00 96.19 77 ALA A C 1
ATOM 637 O O . ALA A 1 77 ? -0.018 -3.940 -2.539 1.00 96.19 77 ALA A O 1
ATOM 638 N N . SER A 1 78 ? 0.268 -3.695 -0.331 1.00 96.81 78 SER A N 1
ATOM 639 C CA . SER A 1 78 ? 1.056 -4.923 -0.166 1.00 96.81 78 SER A CA 1
ATOM 640 C C . SER A 1 78 ? 0.255 -6.185 -0.498 1.00 96.81 78 SER A C 1
ATOM 642 O O . SER A 1 78 ? 0.773 -7.084 -1.167 1.00 96.81 78 SER A O 1
ATOM 644 N N . VAL A 1 79 ? -1.011 -6.255 -0.073 1.00 95.56 79 VAL A N 1
ATOM 645 C CA . VAL A 1 79 ? -1.907 -7.378 -0.394 1.00 95.56 79 VAL A CA 1
ATOM 646 C C . VAL A 1 79 ? -2.248 -7.392 -1.882 1.00 95.56 79 VAL A C 1
ATOM 648 O O . VAL A 1 79 ? -2.189 -8.453 -2.501 1.00 95.56 79 VAL A O 1
ATOM 651 N N . ILE A 1 80 ? -2.534 -6.236 -2.484 1.00 94.81 80 ILE A N 1
ATOM 652 C CA . ILE A 1 80 ? -2.812 -6.135 -3.924 1.00 94.81 80 ILE A CA 1
ATOM 653 C C . ILE A 1 80 ? -1.598 -6.586 -4.739 1.00 94.81 80 ILE A C 1
ATOM 655 O O . ILE A 1 80 ? -1.742 -7.410 -5.639 1.00 94.81 80 ILE A O 1
ATOM 659 N N . ARG A 1 81 ? -0.387 -6.151 -4.377 1.00 95.12 81 ARG A N 1
ATOM 660 C CA . ARG A 1 81 ? 0.857 -6.610 -5.011 1.00 95.12 81 ARG A CA 1
ATOM 661 C C . ARG A 1 81 ? 1.053 -8.122 -4.880 1.00 95.12 81 ARG A C 1
ATOM 663 O O . ARG A 1 81 ? 1.472 -8.775 -5.836 1.00 95.12 81 ARG A O 1
ATOM 670 N N . MET A 1 82 ? 0.765 -8.689 -3.707 1.00 95.25 82 MET A N 1
ATOM 671 C CA . MET A 1 82 ? 0.822 -10.138 -3.494 1.00 95.25 82 MET A CA 1
ATOM 672 C C . MET A 1 82 ? -0.151 -10.867 -4.427 1.00 95.25 82 MET A C 1
ATOM 674 O O . MET A 1 82 ? 0.236 -11.852 -5.052 1.00 95.25 82 MET A O 1
ATOM 678 N N . LEU A 1 83 ? -1.385 -10.369 -4.551 1.00 94.06 83 LEU A N 1
ATOM 679 C CA . LEU A 1 83 ? -2.403 -10.931 -5.440 1.00 94.06 83 LEU A CA 1
ATOM 680 C C . LEU A 1 83 ? -2.015 -10.799 -6.914 1.00 94.06 83 LEU A C 1
ATOM 682 O O . LEU A 1 83 ? -2.085 -11.792 -7.631 1.00 94.06 83 LEU A O 1
ATOM 686 N N . HIS A 1 84 ? -1.542 -9.628 -7.347 1.00 91.94 84 HIS A N 1
ATOM 687 C CA . HIS A 1 84 ? -1.028 -9.396 -8.699 1.00 91.94 84 HIS A CA 1
ATOM 688 C C . HIS A 1 84 ? 0.035 -10.437 -9.058 1.00 91.94 84 HIS A C 1
ATOM 690 O O . HIS A 1 84 ? -0.061 -11.127 -10.070 1.00 91.94 84 HIS A O 1
ATOM 696 N N . ARG A 1 85 ? 1.009 -10.642 -8.160 1.00 91.12 85 ARG A N 1
ATOM 697 C CA . ARG A 1 85 ? 2.077 -11.616 -8.388 1.00 91.12 85 ARG A CA 1
ATOM 698 C C . ARG A 1 85 ? 1.600 -13.068 -8.342 1.00 91.12 85 AR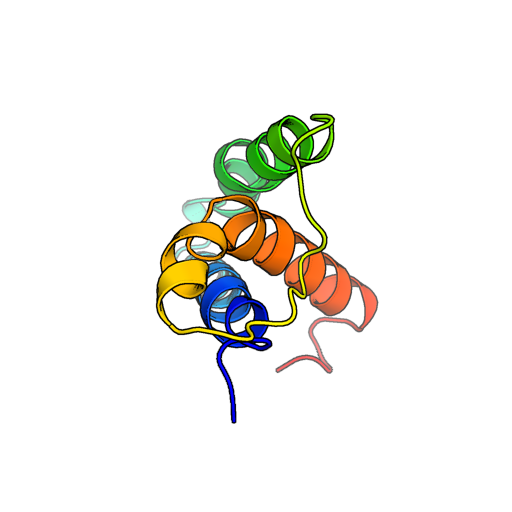G A C 1
ATOM 700 O O . ARG A 1 85 ? 2.182 -13.913 -9.015 1.00 91.12 85 ARG A O 1
ATOM 707 N N . TYR A 1 86 ? 0.589 -13.365 -7.529 1.00 92.12 86 TYR A N 1
ATOM 708 C CA . TYR A 1 86 ? 0.018 -14.705 -7.402 1.00 92.12 86 TYR A CA 1
ATOM 709 C C . TYR A 1 86 ? -0.813 -15.103 -8.627 1.00 92.12 86 TYR A C 1
ATOM 711 O O . TYR A 1 86 ? -0.731 -16.245 -9.073 1.00 92.12 86 TYR A O 1
ATOM 719 N N . ILE A 1 87 ? -1.598 -14.166 -9.165 1.00 91.44 87 ILE A N 1
ATOM 720 C CA . ILE A 1 87 ? -2.454 -14.371 -10.340 1.00 91.44 87 ILE A CA 1
ATOM 721 C C . ILE A 1 87 ? -1.612 -14.406 -11.625 1.00 91.44 87 ILE A C 1
ATOM 723 O O . ILE A 1 87 ? -1.912 -15.184 -12.530 1.00 91.44 87 ILE A O 1
ATOM 727 N N . GLY A 1 88 ? -0.523 -13.636 -11.662 1.00 83.75 88 GLY A N 1
ATOM 728 C CA . GLY A 1 88 ? 0.395 -13.559 -12.791 1.00 83.75 88 GLY A CA 1
ATOM 729 C C . GLY A 1 88 ? 0.140 -12.321 -13.643 1.00 83.75 88 GLY A C 1
ATOM 730 O O . GLY A 1 88 ? -1.005 -11.968 -13.926 1.00 83.75 88 GLY A O 1
ATOM 731 N N . ASP A 1 89 ? 1.238 -11.697 -14.067 1.00 75.25 89 ASP A N 1
ATOM 732 C CA . ASP A 1 89 ? 1.244 -10.369 -14.690 1.00 75.25 89 ASP A CA 1
ATOM 733 C C . ASP A 1 89 ? 0.478 -10.337 -16.038 1.00 75.25 89 ASP A C 1
ATOM 735 O O . ASP A 1 89 ? -0.038 -9.299 -16.437 1.00 75.25 89 ASP A O 1
ATOM 739 N N . ASP A 1 90 ? 0.326 -11.490 -16.706 1.00 69.56 90 ASP A N 1
ATOM 740 C CA . ASP A 1 90 ? -0.400 -11.636 -17.981 1.00 69.56 90 ASP A CA 1
ATOM 741 C C . ASP A 1 90 ? -1.935 -11.583 -17.838 1.00 69.56 90 ASP A C 1
ATOM 743 O O . ASP A 1 90 ? -2.651 -11.477 -18.834 1.00 69.56 90 ASP A O 1
ATOM 747 N N . VAL A 1 91 ? -2.454 -11.730 -16.614 1.00 62.47 91 VAL A N 1
ATOM 748 C CA . VAL A 1 91 ? -3.898 -11.839 -16.327 1.00 62.47 91 VAL A CA 1
ATOM 749 C C . VAL A 1 91 ? -4.411 -10.630 -15.533 1.00 62.47 91 VAL A C 1
ATOM 751 O O . VAL A 1 91 ? -5.616 -10.393 -15.483 1.00 62.47 91 VAL A O 1
ATOM 754 N N . SER A 1 92 ? -3.516 -9.870 -14.898 1.00 58.59 92 SER A N 1
ATOM 755 C CA . SER A 1 92 ? -3.847 -8.774 -13.979 1.00 58.59 92 SER A CA 1
ATOM 756 C C . SER A 1 92 ? -3.934 -7.381 -14.614 1.00 58.59 92 SER A C 1
ATOM 758 O O . SER A 1 92 ? -4.308 -6.446 -13.904 1.00 58.59 92 SER A O 1
ATOM 760 N N . CYS A 1 93 ? -3.619 -7.245 -15.907 1.00 52.50 93 CYS A N 1
ATOM 761 C CA . CYS A 1 93 ? -3.696 -6.000 -16.683 1.00 52.50 93 CYS A CA 1
ATOM 762 C C . CYS A 1 93 ? -4.852 -6.015 -17.692 1.00 52.50 93 CYS A C 1
ATOM 764 O O . CYS A 1 93 ? -5.007 -7.032 -18.406 1.00 52.50 93 CYS A O 1
#

Foldseek 3Di:
DDLLCVLVVQLVVLQVVLVVCCVVPVVVVSVVVLCVPQVVVLVVQCPDPPDDDLGDDDPDPVCSVVNVDSNSHRVSNVVVVVVCVVVDVVPND

pLDDT: mean 88.89, std 9.75, range [52.5, 97.38]